Protein AF-A0A3D2CEH6-F1 (afdb_monomer_lite)

Foldseek 3Di:
DPDDDADVQWADAADQDCDDDDRYDNHHADQQWDKDFDADPVRHTPDIDIDGHDDPPWDWDAPQVVHDIATWPDDDHGHGSPVTDGDDD

Radius of gyration: 13.92 Å; chains: 1; bounding box: 36×24×28 Å

pLDDT: mean 94.33, std 6.1, range [58.91, 97.75]

Structure (mmCIF, N/CA/C/O backbone):
data_AF-A0A3D2CEH6-F1
#
_entry.id   AF-A0A3D2CEH6-F1
#
loop_
_atom_site.group_PDB
_atom_site.id
_atom_site.type_symbol
_atom_site.label_atom_id
_atom_site.label_alt_id
_atom_site.label_comp_id
_atom_site.label_asym_id
_atom_site.label_entity_id
_atom_site.label_seq_id
_atom_site.pdbx_PDB_ins_code
_atom_site.Cartn_x
_atom_site.Cartn_y
_atom_site.Cartn_z
_atom_site.occupancy
_atom_site.B_iso_or_equiv
_atom_site.auth_seq_id
_atom_site.auth_comp_id
_atom_site.auth_asym_id
_atom_site.auth_atom_id
_atom_site.pdbx_PDB_model_num
ATOM 1 N N . LEU A 1 1 ? -12.619 10.701 5.963 1.00 65.56 1 LEU A N 1
ATOM 2 C CA . LEU A 1 1 ? -12.701 11.187 4.566 1.00 65.56 1 LEU A CA 1
ATOM 3 C C . LEU A 1 1 ? -14.147 11.591 4.297 1.00 65.56 1 LEU A C 1
ATOM 5 O O . LEU A 1 1 ? -15.021 11.010 4.926 1.00 65.56 1 LEU A O 1
ATOM 9 N N . ALA A 1 2 ? -14.401 12.599 3.458 1.00 74.31 2 ALA A N 1
ATOM 10 C CA . ALA A 1 2 ? -15.749 12.801 2.910 1.00 74.31 2 ALA A CA 1
ATOM 11 C C . ALA A 1 2 ? -16.114 11.618 1.990 1.00 74.31 2 ALA A C 1
ATOM 13 O O . ALA A 1 2 ? -15.241 10.797 1.703 1.00 74.31 2 ALA A O 1
ATOM 14 N N . ASP A 1 3 ? -17.358 11.532 1.517 1.00 85.38 3 ASP A N 1
ATOM 15 C CA . ASP A 1 3 ? -17.735 10.533 0.512 1.00 85.38 3 ASP A CA 1
ATOM 16 C C . ASP A 1 3 ? -16.853 10.692 -0.739 1.00 85.38 3 ASP A C 1
ATOM 18 O O . ASP A 1 3 ? -16.854 11.739 -1.391 1.00 85.38 3 ASP A O 1
ATOM 22 N N . ILE A 1 4 ? -16.058 9.663 -1.050 1.00 89.25 4 ILE A N 1
ATOM 23 C CA . ILE A 1 4 ? -15.171 9.625 -2.218 1.00 89.25 4 ILE A CA 1
ATOM 24 C C . ILE A 1 4 ? -15.795 8.714 -3.269 1.00 89.25 4 ILE A C 1
ATOM 26 O O . ILE A 1 4 ? -16.153 7.575 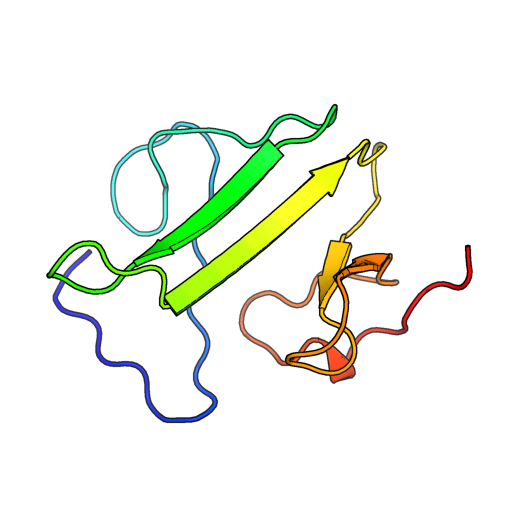-2.987 1.00 89.25 4 ILE A O 1
ATOM 30 N N . THR A 1 5 ? -15.876 9.206 -4.502 1.00 92.94 5 THR A N 1
ATOM 31 C CA . THR A 1 5 ? -16.179 8.391 -5.683 1.00 92.94 5 THR A CA 1
ATOM 32 C C . THR A 1 5 ? -14.924 8.302 -6.540 1.00 92.94 5 THR A C 1
ATOM 34 O O . THR A 1 5 ? -14.389 9.331 -6.952 1.00 92.94 5 THR A O 1
ATOM 37 N N . LEU A 1 6 ? -14.454 7.083 -6.808 1.00 93.12 6 LEU A N 1
ATOM 38 C CA . LEU A 1 6 ? -13.350 6.829 -7.732 1.00 93.12 6 LEU A CA 1
ATOM 39 C C . LEU A 1 6 ? -13.909 6.437 -9.098 1.00 93.12 6 LEU A C 1
ATOM 41 O O . LEU A 1 6 ? -14.693 5.496 -9.214 1.00 93.12 6 LEU A O 1
ATOM 45 N N . SER A 1 7 ? -13.494 7.158 -10.136 1.00 95.12 7 SER A N 1
ATOM 46 C CA . SER A 1 7 ? -13.734 6.744 -11.519 1.00 95.12 7 SER A CA 1
ATOM 47 C C . SER A 1 7 ? -12.937 5.480 -11.844 1.00 95.12 7 SER A C 1
ATOM 49 O O . SER A 1 7 ? -11.914 5.209 -11.217 1.00 95.12 7 SER A O 1
ATOM 51 N N . ALA A 1 8 ? -13.364 4.730 -12.862 1.00 94.69 8 ALA A N 1
ATOM 52 C CA . ALA A 1 8 ? -12.586 3.604 -13.374 1.00 94.69 8 ALA A CA 1
ATOM 53 C C . ALA A 1 8 ? -11.154 4.049 -13.738 1.00 94.69 8 ALA A C 1
ATOM 55 O O . ALA A 1 8 ? -10.975 5.074 -14.397 1.00 94.69 8 ALA A O 1
ATOM 56 N N . GLY A 1 9 ? -10.152 3.295 -13.275 1.00 92.38 9 GLY A N 1
ATOM 57 C CA . GLY A 1 9 ? -8.730 3.636 -13.422 1.00 92.38 9 GLY A CA 1
ATOM 58 C C . GLY A 1 9 ? -8.243 4.792 -12.536 1.00 92.38 9 GLY A C 1
ATOM 59 O O . GLY A 1 9 ? -7.110 5.235 -12.685 1.00 92.38 9 GLY A O 1
ATOM 60 N N . GLY A 1 10 ? -9.086 5.317 -11.642 1.00 95.38 10 GLY A N 1
ATOM 61 C CA . GLY A 1 10 ? -8.694 6.314 -10.650 1.00 95.38 10 GLY A CA 1
ATOM 62 C C . GLY A 1 10 ? -7.935 5.696 -9.474 1.00 95.38 10 GLY A C 1
ATOM 63 O O . GLY A 1 10 ? -8.152 4.540 -9.120 1.00 95.38 10 GLY A O 1
ATOM 64 N N . PHE A 1 11 ? -7.092 6.502 -8.828 1.00 95.62 11 PHE A N 1
ATOM 65 C CA . PHE A 1 11 ? -6.269 6.090 -7.690 1.00 95.62 11 PHE A CA 1
ATOM 66 C C . PHE A 1 11 ? -6.622 6.894 -6.435 1.00 95.62 11 PHE A C 1
ATOM 68 O O . PHE A 1 11 ? -6.924 8.087 -6.509 1.00 95.62 11 PHE A O 1
ATOM 75 N N . LEU A 1 12 ? -6.528 6.250 -5.272 1.00 95.38 12 LEU A N 1
ATOM 76 C CA . LEU A 1 12 ? -6.591 6.888 -3.958 1.00 95.38 12 LEU A CA 1
ATOM 77 C C . LEU A 1 12 ? -5.333 6.516 -3.176 1.00 95.38 12 LEU A C 1
ATOM 79 O O . LEU A 1 12 ? -5.002 5.340 -3.065 1.00 95.38 12 LEU A O 1
ATOM 83 N N . VAL A 1 13 ? -4.655 7.515 -2.614 1.00 96.56 13 VAL A N 1
ATOM 84 C CA . VAL A 1 13 ? -3.495 7.304 -1.742 1.00 96.56 13 VAL A CA 1
ATOM 85 C C . VAL A 1 13 ? -3.944 7.404 -0.289 1.00 96.56 13 VAL A C 1
ATOM 87 O O . VAL A 1 13 ? -4.561 8.395 0.102 1.00 96.56 13 VAL A O 1
ATOM 90 N N . LEU A 1 14 ? -3.617 6.380 0.497 1.00 96.06 14 LEU A N 1
ATOM 91 C CA . LEU A 1 14 ? -3.845 6.309 1.939 1.00 96.06 14 LEU A CA 1
ATOM 92 C C . LEU A 1 14 ? -2.511 6.030 2.639 1.00 96.06 14 LEU A C 1
ATOM 94 O O . LEU A 1 14 ? -1.690 5.276 2.120 1.00 96.06 14 LEU A O 1
ATOM 98 N N . LEU A 1 15 ? -2.293 6.637 3.805 1.00 97.19 15 LEU A N 1
ATOM 99 C CA . LEU A 1 15 ? -1.047 6.529 4.564 1.00 97.19 15 LEU A CA 1
ATOM 100 C C . LEU A 1 15 ? -1.280 5.719 5.840 1.00 97.19 15 LEU A C 1
ATOM 102 O O . LEU A 1 15 ? -1.959 6.185 6.746 1.00 97.19 15 LEU A O 1
ATOM 106 N N . ALA A 1 16 ? -0.710 4.518 5.921 1.00 96.94 16 ALA A N 1
ATOM 107 C CA . ALA A 1 16 ? -0.697 3.707 7.139 1.00 96.94 16 ALA A CA 1
ATOM 108 C C . ALA A 1 16 ? 0.456 4.132 8.059 1.00 96.94 16 ALA A C 1
ATOM 110 O O . ALA A 1 16 ? 1.505 3.490 8.096 1.00 96.94 16 ALA A O 1
ATOM 111 N N . ASP A 1 17 ? 0.279 5.251 8.761 1.00 97.38 17 ASP A N 1
ATOM 112 C CA . ASP A 1 17 ? 1.325 5.884 9.567 1.00 97.38 17 ASP A CA 1
ATOM 113 C C . ASP A 1 17 ? 0.941 6.147 11.033 1.00 97.38 17 ASP A C 1
ATOM 115 O O . ASP A 1 17 ? 1.654 6.879 11.723 1.00 97.38 17 ASP A O 1
ATOM 119 N N . ASP A 1 18 ? -0.112 5.493 11.537 1.00 97.75 18 ASP A N 1
ATOM 120 C CA . ASP A 1 18 ? -0.623 5.646 12.913 1.00 97.75 18 ASP A CA 1
ATOM 121 C C . ASP A 1 18 ? -1.073 7.086 13.232 1.00 97.75 18 ASP A C 1
ATOM 123 O O . ASP A 1 18 ? -0.954 7.581 14.354 1.00 97.75 18 ASP A O 1
ATOM 127 N N . GLN A 1 19 ? -1.584 7.785 12.216 1.00 97.69 19 GLN A N 1
ATOM 128 C CA . GLN A 1 19 ? -2.218 9.092 12.359 1.00 97.69 19 GLN A CA 1
ATOM 129 C C . GLN A 1 19 ? -3.713 9.013 12.030 1.00 97.69 19 GLN A C 1
ATOM 131 O O . GLN A 1 19 ? -4.225 8.024 11.508 1.00 97.69 19 GLN A O 1
ATOM 136 N N . THR A 1 20 ? -4.453 10.072 12.365 1.00 94.62 20 THR A N 1
ATOM 137 C CA . THR A 1 20 ? -5.907 10.124 12.160 1.00 94.62 20 THR A CA 1
ATOM 138 C C . THR A 1 20 ? -6.308 11.302 11.287 1.00 94.62 20 THR A C 1
ATOM 140 O O . THR A 1 20 ? -5.738 12.388 11.372 1.00 94.62 20 THR A O 1
ATOM 143 N N . GLY A 1 21 ? -7.353 11.096 10.485 1.00 92.06 21 GLY A N 1
ATOM 144 C CA . GLY A 1 21 ? -7.950 12.142 9.660 1.00 92.06 21 GLY A CA 1
ATOM 145 C C . GLY A 1 21 ? -7.330 12.256 8.267 1.00 92.06 21 GLY A C 1
ATOM 146 O O . GLY A 1 21 ? -6.223 11.801 7.997 1.00 92.06 21 GLY A O 1
ATOM 147 N N . GLY A 1 22 ? -8.082 12.863 7.345 1.00 93.12 22 GLY A N 1
ATOM 148 C CA . GLY A 1 22 ? -7.665 12.958 5.946 1.00 93.12 22 GLY A CA 1
ATOM 149 C C . GLY A 1 22 ? -7.364 11.578 5.358 1.00 93.12 22 GLY A C 1
ATOM 150 O O . GLY A 1 22 ? -8.193 10.678 5.473 1.00 93.12 22 GLY A O 1
ATOM 151 N N . ILE A 1 23 ? -6.188 11.443 4.745 1.00 94.88 23 ILE A N 1
ATOM 152 C CA . ILE A 1 23 ? -5.694 10.215 4.105 1.00 94.88 23 ILE A CA 1
ATOM 153 C C . ILE A 1 23 ? -4.963 9.266 5.068 1.00 94.88 23 ILE A C 1
ATOM 155 O O . ILE A 1 23 ? -4.522 8.203 4.640 1.00 94.88 23 ILE A O 1
ATOM 159 N N . HIS A 1 24 ? -4.799 9.651 6.335 1.00 96.50 24 HIS A N 1
ATOM 160 C CA . HIS A 1 24 ? -4.065 8.866 7.320 1.00 96.50 24 HIS A CA 1
ATOM 161 C C . HIS A 1 24 ? -4.931 7.755 7.911 1.00 96.50 24 HIS A C 1
ATOM 163 O O . HIS A 1 24 ? -6.115 7.952 8.209 1.00 96.50 24 HIS A O 1
ATOM 169 N N . LEU A 1 25 ? -4.316 6.592 8.094 1.00 96.12 25 LEU A N 1
ATOM 170 C CA . LEU A 1 25 ? -4.908 5.411 8.691 1.00 96.12 25 LEU A CA 1
ATOM 171 C C . LEU A 1 25 ? -4.339 5.218 10.104 1.00 96.12 25 LEU A C 1
ATOM 173 O O . LEU A 1 25 ? -3.135 5.386 10.313 1.00 96.12 25 LEU A O 1
ATOM 177 N N . PRO A 1 26 ? -5.180 4.808 11.071 1.00 97.12 26 PRO A N 1
ATOM 178 C CA . PRO A 1 26 ? -4.819 4.711 12.486 1.00 97.12 26 PRO A CA 1
ATOM 179 C C . PRO A 1 26 ? -4.026 3.430 12.803 1.00 97.12 26 PRO A C 1
ATOM 181 O O . PRO A 1 26 ? -4.266 2.775 13.813 1.00 97.12 26 PRO A O 1
ATOM 184 N N . PHE A 1 27 ? -3.156 3.011 11.888 1.00 96.88 27 PHE A N 1
ATOM 185 C CA . PHE A 1 27 ? -2.286 1.850 12.023 1.00 96.88 27 PHE A CA 1
ATOM 186 C C . PHE A 1 27 ? -1.052 2.007 11.131 1.00 96.88 27 PHE A C 1
ATOM 188 O O . PHE A 1 27 ? -1.035 2.837 10.223 1.00 96.88 27 PHE A O 1
ATOM 195 N N . LYS A 1 28 ? -0.034 1.183 11.385 1.00 96.94 28 LYS A N 1
ATOM 196 C CA . LYS A 1 28 ? 1.169 1.027 10.557 1.00 96.94 28 LYS A CA 1
ATOM 197 C C . LYS A 1 28 ? 1.240 -0.386 10.003 1.00 96.94 28 LYS A C 1
ATOM 199 O O . LYS A 1 28 ? 0.648 -1.294 10.578 1.00 96.94 28 LYS A O 1
ATOM 204 N N . LEU A 1 29 ? 1.986 -0.543 8.918 1.00 95.62 29 LEU A N 1
ATOM 205 C CA . LEU A 1 29 ? 2.385 -1.845 8.398 1.00 95.62 29 LEU A CA 1
ATOM 206 C C . LEU A 1 29 ? 3.791 -2.180 8.908 1.00 95.62 29 LEU A C 1
ATOM 208 O O . LEU A 1 29 ? 4.681 -1.327 8.897 1.00 95.62 29 LEU A O 1
ATOM 212 N N . SER A 1 30 ? 3.976 -3.407 9.378 1.00 95.88 30 SER A N 1
ATOM 213 C CA . SER A 1 30 ? 5.251 -3.933 9.843 1.00 95.88 30 SER A CA 1
ATOM 214 C C . SER A 1 30 ? 6.167 -4.250 8.667 1.00 95.88 30 SER A C 1
ATOM 216 O O . SER A 1 30 ? 5.767 -4.918 7.715 1.00 95.88 30 SER A O 1
ATOM 218 N N . ALA A 1 31 ? 7.433 -3.842 8.769 1.00 94.06 31 ALA A N 1
ATOM 219 C CA . ALA A 1 31 ? 8.471 -4.246 7.824 1.00 94.06 31 ALA A CA 1
ATOM 220 C C . ALA A 1 31 ? 8.702 -5.770 7.832 1.00 94.06 31 ALA A C 1
ATOM 222 O O . ALA A 1 31 ? 9.108 -6.325 6.820 1.00 94.06 31 ALA A O 1
ATOM 223 N N . GLU A 1 32 ? 8.398 -6.471 8.933 1.00 96.25 32 GLU A N 1
ATOM 224 C CA . GLU A 1 32 ? 8.511 -7.938 9.011 1.00 96.25 32 GLU A CA 1
ATOM 225 C C . GLU A 1 32 ? 7.426 -8.662 8.194 1.00 96.25 32 GLU A C 1
ATOM 227 O O . GLU A 1 32 ? 7.581 -9.832 7.846 1.00 96.25 32 GLU A O 1
ATOM 232 N N . GLY A 1 33 ? 6.352 -7.967 7.821 1.00 95.88 33 GLY A N 1
ATOM 233 C CA . GLY A 1 33 ? 5.247 -8.518 7.048 1.00 95.88 33 GLY A CA 1
ATOM 234 C C . GLY A 1 33 ? 3.901 -8.307 7.718 1.00 95.88 33 GLY A C 1
ATOM 235 O O . GLY A 1 33 ? 3.790 -8.316 8.942 1.00 95.88 33 GLY A O 1
ATOM 236 N N . ASP A 1 34 ? 2.880 -8.138 6.887 1.00 97.19 34 ASP A N 1
ATOM 237 C CA . ASP A 1 34 ? 1.489 -7.963 7.285 1.00 97.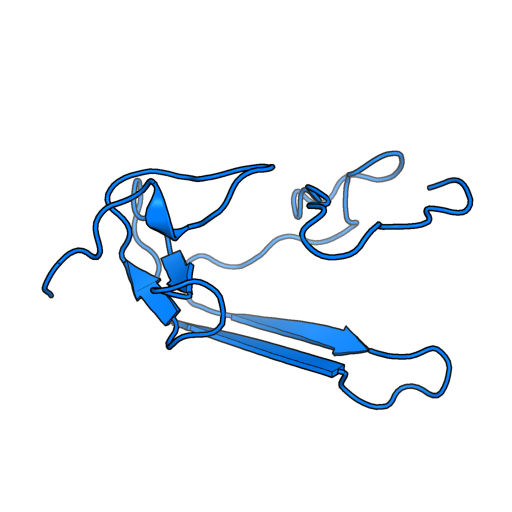19 34 ASP A CA 1
ATOM 238 C C . ASP A 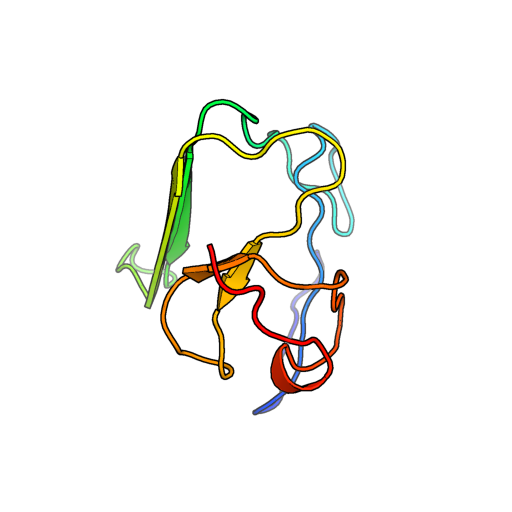1 34 ? 0.555 -8.371 6.139 1.00 97.19 34 ASP A C 1
ATOM 240 O O . ASP A 1 34 ? 0.956 -8.516 4.978 1.00 97.19 34 ASP A O 1
ATOM 244 N N . ALA A 1 35 ? -0.728 -8.508 6.467 1.00 96.12 35 ALA A N 1
ATOM 245 C CA . ALA A 1 35 ? -1.799 -8.604 5.488 1.00 96.12 35 ALA A CA 1
ATOM 246 C C . ALA A 1 35 ? -2.785 -7.447 5.663 1.00 96.12 35 ALA A C 1
ATOM 248 O O . ALA A 1 35 ? -3.164 -7.091 6.778 1.00 96.12 35 ALA A O 1
ATOM 249 N N . PHE A 1 36 ? -3.256 -6.903 4.547 1.00 95.25 36 PHE A N 1
ATOM 250 C CA . PHE A 1 36 ? -4.300 -5.885 4.510 1.00 95.25 36 PHE A CA 1
ATOM 251 C C . PHE A 1 36 ? -5.271 -6.168 3.363 1.00 95.25 36 PHE A C 1
ATOM 253 O O . PHE A 1 36 ? -4.952 -6.876 2.407 1.00 95.25 36 PHE A O 1
ATOM 260 N N . GLY A 1 37 ? -6.491 -5.650 3.465 1.00 96.00 37 GLY A N 1
ATOM 261 C CA . GLY A 1 37 ? -7.525 -5.914 2.473 1.00 96.00 37 GLY A CA 1
ATOM 262 C C . GLY A 1 37 ? -8.529 -4.785 2.346 1.00 96.00 37 GLY A C 1
ATOM 263 O O . GLY A 1 37 ? -8.720 -3.991 3.269 1.00 96.00 37 GLY A O 1
ATOM 264 N N . LEU A 1 38 ? -9.166 -4.746 1.182 1.00 95.12 38 LEU A N 1
ATOM 265 C CA . LEU A 1 38 ? -10.323 -3.917 0.894 1.00 95.12 38 LEU A CA 1
ATOM 266 C C . LEU A 1 38 ? -11.568 -4.786 1.014 1.00 95.12 38 LEU A C 1
ATOM 268 O O . LEU A 1 38 ? -11.600 -5.906 0.505 1.00 95.12 38 LEU A O 1
ATOM 272 N N . TYR A 1 39 ? -12.589 -4.260 1.675 1.00 96.75 39 TYR A N 1
ATOM 273 C CA . TYR A 1 39 ? -13.841 -4.957 1.936 1.00 96.75 39 TYR A CA 1
ATOM 274 C C . TYR A 1 39 ? -15.000 -4.096 1.457 1.00 96.75 39 TYR A C 1
ATOM 276 O O . TYR A 1 39 ? -14.932 -2.865 1.518 1.00 96.75 39 TYR A O 1
ATOM 284 N N . ASP A 1 40 ? -16.054 -4.742 0.979 1.00 95.75 40 ASP A N 1
ATOM 285 C CA . ASP A 1 40 ? -17.314 -4.065 0.701 1.00 95.75 40 ASP A CA 1
ATOM 286 C C . ASP A 1 40 ? -18.065 -3.720 2.012 1.00 95.75 40 ASP A C 1
ATOM 288 O O . ASP A 1 40 ? -17.640 -4.120 3.104 1.00 95.75 40 ASP A O 1
ATOM 292 N N . PRO A 1 41 ? -19.174 -2.957 1.947 1.00 95.56 41 PRO A N 1
ATOM 293 C CA . PRO A 1 41 ? -19.948 -2.590 3.135 1.00 95.56 41 PRO A CA 1
ATOM 294 C C . PRO A 1 41 ? -20.550 -3.772 3.910 1.00 95.56 41 PRO A C 1
ATOM 296 O O . PRO A 1 41 ? -20.858 -3.613 5.091 1.00 95.56 41 PRO A O 1
ATOM 299 N N . ASP A 1 42 ? -20.706 -4.934 3.273 1.00 97.19 42 ASP A N 1
ATOM 300 C CA . ASP A 1 42 ? -21.207 -6.163 3.895 1.00 97.19 42 ASP A CA 1
ATOM 301 C C . ASP A 1 42 ? -20.071 -6.989 4.536 1.00 97.19 42 ASP A C 1
ATOM 303 O O . ASP A 1 42 ? -20.316 -8.015 5.176 1.00 97.19 42 ASP A O 1
ATOM 307 N N . GLY A 1 43 ? -18.820 -6.527 4.415 1.00 95.50 43 GLY A N 1
ATOM 308 C CA . GLY A 1 43 ? -17.628 -7.165 4.970 1.00 95.50 43 GLY A CA 1
ATOM 309 C C . GLY A 1 43 ? -17.051 -8.275 4.091 1.00 95.50 43 GLY A C 1
ATOM 310 O O . GLY A 1 43 ? -16.206 -9.044 4.555 1.00 95.50 43 G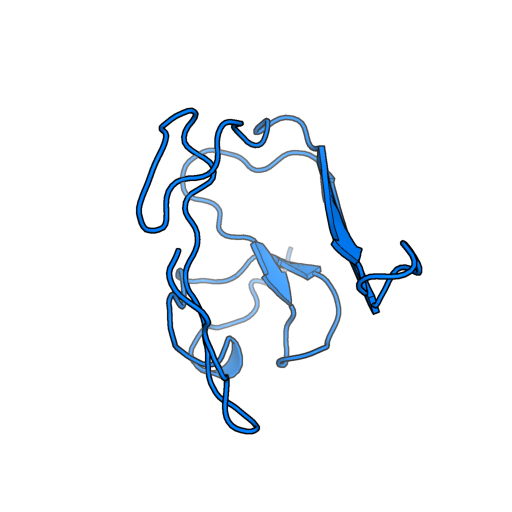LY A O 1
ATOM 311 N N . VAL A 1 44 ? -17.481 -8.382 2.833 1.00 97.50 44 VAL A N 1
ATOM 312 C CA . VAL A 1 44 ? -16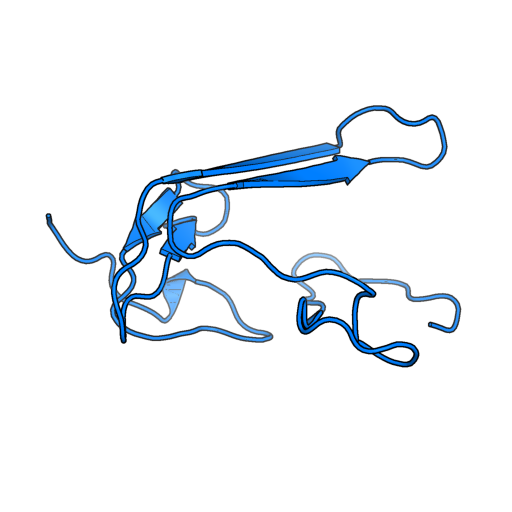.927 -9.343 1.876 1.00 97.50 44 VAL A CA 1
ATOM 313 C C . VAL A 1 44 ? -15.604 -8.791 1.328 1.00 97.50 44 VAL A C 1
ATOM 315 O O . VAL A 1 44 ? -15.543 -7.621 0.945 1.00 97.50 44 VAL A O 1
ATOM 318 N N . PRO A 1 45 ? -14.519 -9.589 1.288 1.00 96.56 45 PRO A N 1
ATOM 319 C CA . PRO A 1 45 ? -13.242 -9.129 0.753 1.00 96.56 45 PRO A CA 1
ATOM 320 C C . PRO A 1 45 ? -13.349 -8.868 -0.754 1.00 96.56 45 PRO A C 1
ATOM 322 O O . PRO A 1 45 ? -13.689 -9.767 -1.523 1.00 96.56 45 PRO A O 1
ATOM 325 N N . ALA A 1 46 ? -13.018 -7.646 -1.163 1.00 95.88 46 ALA A N 1
ATOM 326 C CA . ALA A 1 46 ? -12.905 -7.241 -2.560 1.00 95.88 46 ALA A CA 1
ATOM 327 C C . ALA A 1 46 ? -11.492 -7.501 -3.107 1.00 95.88 46 ALA A C 1
ATOM 329 O O . ALA A 1 46 ? -11.348 -8.020 -4.210 1.00 95.88 46 ALA A O 1
ATOM 330 N N . ASP A 1 47 ? -10.457 -7.179 -2.324 1.00 95.56 47 ASP A N 1
ATOM 331 C CA . ASP A 1 47 ? -9.066 -7.550 -2.608 1.00 95.56 47 ASP A CA 1
ATOM 332 C C . ASP A 1 47 ? -8.278 -7.732 -1.303 1.00 95.56 47 ASP A C 1
ATOM 334 O O . ASP A 1 47 ? -8.618 -7.158 -0.264 1.00 95.56 47 ASP A O 1
ATOM 338 N N . ARG A 1 48 ? -7.207 -8.525 -1.353 1.00 95.75 48 ARG A N 1
ATOM 339 C CA . ARG A 1 48 ? -6.291 -8.748 -0.235 1.00 95.75 48 ARG A CA 1
ATOM 340 C C . ARG A 1 48 ? -4.853 -8.797 -0.727 1.00 95.75 48 ARG A C 1
ATOM 342 O O . ARG A 1 48 ? -4.537 -9.483 -1.696 1.00 95.75 48 ARG A O 1
ATOM 349 N N . VAL A 1 49 ? -3.981 -8.127 0.015 1.00 95.81 49 VAL A N 1
ATOM 350 C CA . VAL A 1 49 ? -2.535 -8.148 -0.171 1.00 95.81 49 VAL A CA 1
ATOM 351 C C . VAL A 1 49 ? -1.892 -8.675 1.103 1.00 95.81 49 VAL A C 1
ATOM 353 O O . VAL A 1 49 ? -2.296 -8.338 2.215 1.00 95.81 49 VAL A O 1
ATOM 356 N N . GLU A 1 50 ? -0.893 -9.524 0.930 1.00 96.38 50 GLU A N 1
ATOM 357 C CA . GLU A 1 50 ? -0.053 -10.042 1.999 1.00 96.38 50 GLU A CA 1
ATOM 358 C C . GLU A 1 50 ? 1.393 -9.955 1.533 1.00 96.38 50 GLU A C 1
ATOM 360 O O . GLU A 1 50 ? 1.699 -10.254 0.375 1.00 96.38 50 GLU A O 1
ATOM 365 N N . PHE A 1 51 ? 2.266 -9.502 2.421 1.00 95.25 51 PHE A N 1
ATOM 366 C CA . PHE A 1 51 ? 3.688 -9.398 2.154 1.00 95.25 51 PHE A CA 1
ATOM 367 C C . PHE A 1 51 ? 4.473 -9.833 3.383 1.00 95.25 51 PHE A C 1
ATOM 369 O O . PHE A 1 51 ? 3.994 -9.790 4.513 1.00 95.25 51 PHE A O 1
ATOM 376 N N . THR A 1 52 ? 5.704 -10.248 3.139 1.00 94.94 52 THR A N 1
ATOM 377 C CA . THR A 1 52 ? 6.668 -10.644 4.163 1.00 94.94 52 THR A CA 1
ATOM 378 C C . THR A 1 52 ? 7.927 -9.839 3.937 1.00 94.94 52 THR A C 1
ATOM 380 O O . THR A 1 52 ? 8.287 -9.683 2.772 1.00 94.94 52 THR A O 1
ATOM 383 N N . ASN A 1 53 ? 8.598 -9.409 5.005 1.00 94.81 53 ASN A N 1
ATOM 384 C CA . ASN A 1 53 ? 9.928 -8.794 4.973 1.00 94.81 53 ASN A CA 1
ATOM 385 C C . ASN A 1 53 ? 10.141 -7.775 3.832 1.00 94.81 53 ASN A C 1
ATOM 387 O O . ASN A 1 53 ? 10.592 -8.135 2.746 1.00 94.81 53 ASN A O 1
ATOM 391 N N . LEU A 1 54 ? 9.869 -6.499 4.102 1.00 94.81 54 LEU A N 1
ATOM 392 C CA . LEU A 1 54 ? 10.310 -5.381 3.268 1.00 94.81 54 LEU A CA 1
ATOM 393 C C . LEU A 1 54 ? 11.443 -4.640 3.971 1.00 94.81 54 LEU A C 1
ATOM 395 O O . LEU A 1 54 ? 11.222 -3.983 4.987 1.00 94.81 54 LEU A O 1
ATOM 399 N N . ASP A 1 55 ? 12.649 -4.761 3.422 1.00 94.88 55 ASP A N 1
ATOM 400 C CA . ASP A 1 55 ? 13.835 -4.070 3.919 1.00 94.88 55 ASP A CA 1
ATOM 401 C C . ASP A 1 55 ? 13.769 -2.561 3.624 1.00 94.88 55 ASP A C 1
ATOM 403 O O . ASP A 1 55 ? 13.003 -2.080 2.780 1.00 94.88 55 ASP A O 1
ATOM 407 N N . ASP A 1 56 ? 14.636 -1.799 4.290 1.00 94.44 56 ASP A N 1
ATOM 408 C CA . ASP A 1 56 ? 14.778 -0.366 4.048 1.00 94.44 56 ASP A CA 1
ATOM 409 C C . ASP A 1 56 ? 15.013 -0.066 2.557 1.00 94.44 56 ASP A C 1
ATOM 411 O O . ASP A 1 56 ? 15.883 -0.646 1.904 1.00 94.44 56 ASP A O 1
ATOM 415 N N . ASN A 1 57 ? 14.288 0.929 2.039 1.00 93.38 57 ASN A N 1
ATOM 416 C CA . ASN A 1 57 ? 14.311 1.368 0.636 1.00 93.38 57 ASN A CA 1
ATOM 417 C C . ASN A 1 57 ? 13.757 0.355 -0.382 1.00 93.38 57 ASN A C 1
ATOM 419 O O . ASN A 1 57 ? 13.956 0.546 -1.582 1.00 93.38 57 ASN A O 1
ATOM 423 N N . GLN A 1 58 ? 13.039 -0.681 0.056 1.00 95.94 58 GLN A N 1
ATOM 424 C CA . GLN A 1 58 ? 12.261 -1.529 -0.844 1.00 95.94 58 GLN A CA 1
ATOM 425 C C . GLN A 1 58 ? 10.839 -1.002 -1.029 1.00 95.94 58 GLN A C 1
ATOM 427 O O . GLN A 1 58 ? 10.226 -0.431 -0.127 1.00 95.94 58 GLN A O 1
ATOM 432 N N . VAL A 1 59 ? 10.298 -1.231 -2.222 1.00 95.69 59 VAL A N 1
ATOM 433 C CA . VAL A 1 59 ? 8.914 -0.924 -2.575 1.00 95.69 59 VAL A CA 1
ATOM 434 C C . VAL A 1 59 ? 8.285 -2.200 -3.097 1.00 95.69 59 VAL A C 1
ATOM 436 O O . VAL A 1 59 ? 8.843 -2.825 -3.992 1.00 95.69 59 VAL A O 1
ATOM 439 N N . ALA A 1 60 ? 7.122 -2.571 -2.568 1.00 96.12 60 ALA A N 1
ATOM 440 C CA . ALA A 1 60 ? 6.314 -3.650 -3.117 1.00 96.12 60 ALA A CA 1
ATOM 441 C C . ALA A 1 60 ? 5.029 -3.111 -3.741 1.00 96.12 60 ALA A C 1
ATOM 443 O O . ALA A 1 60 ? 4.367 -2.240 -3.177 1.00 96.12 60 ALA A O 1
ATOM 444 N N . GLY A 1 61 ? 4.657 -3.670 -4.888 1.00 96.38 61 GLY A N 1
ATOM 445 C CA . GLY A 1 61 ? 3.416 -3.358 -5.587 1.00 96.38 61 GLY A CA 1
ATOM 446 C C . GLY A 1 61 ? 3.029 -4.481 -6.542 1.00 96.38 61 GLY A C 1
ATOM 447 O O . GLY A 1 61 ? 3.829 -5.371 -6.831 1.00 96.38 61 GLY A O 1
ATOM 448 N N . ARG A 1 62 ? 1.772 -4.489 -6.988 1.00 96.31 62 ARG A N 1
ATOM 449 C CA . ARG A 1 62 ? 1.311 -5.449 -8.000 1.00 96.31 62 ARG A CA 1
ATOM 450 C C . ARG A 1 62 ? 1.888 -5.068 -9.363 1.00 96.31 62 ARG A C 1
ATOM 452 O O . ARG A 1 62 ? 1.804 -3.891 -9.705 1.00 96.31 62 ARG A O 1
ATOM 459 N N . TYR A 1 63 ? 2.461 -6.024 -10.098 1.00 96.25 63 TYR A N 1
ATOM 460 C CA . TYR A 1 63 ? 2.984 -5.777 -11.448 1.00 96.25 63 TYR A CA 1
ATOM 461 C C . TYR A 1 63 ? 2.613 -6.884 -12.456 1.00 96.25 63 TYR A C 1
ATOM 463 O O . TYR A 1 63 ? 2.893 -8.057 -12.182 1.00 96.25 63 TYR A O 1
ATOM 471 N N . PRO A 1 64 ? 2.055 -6.544 -13.636 1.00 94.38 64 PRO A N 1
ATOM 472 C CA . PRO A 1 64 ? 1.479 -5.228 -13.964 1.00 94.38 64 PRO A CA 1
ATOM 473 C C . PRO A 1 64 ? 0.348 -4.863 -12.980 1.00 94.38 64 PRO A C 1
ATOM 475 O O . PRO A 1 64 ? 0.103 -5.614 -12.029 1.00 94.38 64 PRO A O 1
ATOM 478 N N . ASP A 1 65 ? -0.324 -3.722 -13.149 1.00 93.69 65 ASP A N 1
ATOM 479 C CA . ASP A 1 65 ? -1.545 -3.426 -12.378 1.00 93.69 65 ASP A CA 1
ATOM 480 C C . ASP A 1 65 ? -2.452 -4.673 -12.322 1.00 93.69 65 ASP A C 1
ATOM 482 O O . ASP A 1 65 ? -2.632 -5.325 -13.338 1.00 93.69 65 ASP A O 1
ATOM 486 N N . ASP A 1 66 ? -2.984 -5.010 -11.139 1.00 89.19 66 ASP A N 1
ATOM 487 C CA . ASP A 1 66 ? -3.737 -6.249 -10.820 1.00 89.19 66 ASP A CA 1
ATOM 488 C C . ASP A 1 66 ? -2.950 -7.578 -10.720 1.00 89.19 66 ASP A C 1
ATOM 490 O O . ASP A 1 66 ? -3.473 -8.570 -10.200 1.00 89.19 66 ASP A O 1
ATOM 494 N N . GLY A 1 67 ? -1.667 -7.579 -11.080 1.00 94.06 67 GLY A N 1
ATOM 495 C CA . GLY A 1 67 ? -0.783 -8.743 -11.059 1.00 94.06 67 GLY A CA 1
ATOM 496 C C . GLY A 1 67 ? -0.330 -9.223 -9.665 1.00 94.06 67 GLY A C 1
ATOM 497 O O . GLY A 1 67 ? -0.885 -8.838 -8.623 1.00 94.06 67 GLY A O 1
ATOM 498 N N . PRO A 1 68 ? 0.690 -10.105 -9.610 1.00 95.56 68 PRO A N 1
ATOM 499 C CA . PRO A 1 68 ? 1.305 -10.536 -8.357 1.00 95.56 68 PRO A CA 1
ATOM 500 C C . PRO A 1 68 ? 2.041 -9.387 -7.662 1.00 95.56 68 PRO A C 1
ATOM 502 O O . PRO A 1 68 ? 2.568 -8.487 -8.313 1.00 95.56 68 PRO A O 1
ATOM 505 N N . LEU A 1 69 ? 2.132 -9.457 -6.332 1.00 96.06 69 LEU A N 1
ATOM 506 C CA . LEU A 1 69 ? 2.962 -8.544 -5.553 1.00 96.06 69 LEU A CA 1
ATOM 507 C C . LEU A 1 69 ? 4.451 -8.855 -5.785 1.00 96.06 69 LEU A C 1
ATOM 509 O O . LEU A 1 69 ? 4.907 -9.972 -5.525 1.00 96.06 69 LEU A O 1
ATOM 513 N N . VAL A 1 70 ? 5.202 -7.865 -6.256 1.00 96.38 70 VAL A N 1
ATOM 514 C CA . VAL A 1 70 ? 6.643 -7.943 -6.532 1.00 96.38 70 VAL A CA 1
ATOM 515 C C . VAL A 1 70 ? 7.355 -6.706 -5.992 1.00 96.38 70 VAL A C 1
ATOM 517 O O . VAL A 1 70 ? 6.704 -5.747 -5.575 1.00 96.38 70 VAL A O 1
ATOM 520 N N . LEU A 1 71 ? 8.690 -6.720 -6.003 1.00 97.12 71 LEU A N 1
ATOM 521 C CA . LEU A 1 71 ? 9.470 -5.513 -5.748 1.00 97.12 71 LEU A CA 1
ATOM 522 C C . LEU A 1 71 ? 9.443 -4.598 -6.976 1.00 97.12 71 LEU A C 1
ATOM 524 O O . LEU A 1 71 ? 9.551 -5.070 -8.108 1.00 97.12 71 LEU A O 1
ATOM 528 N N . LEU A 1 72 ? 9.308 -3.298 -6.738 1.00 97.75 72 LEU A N 1
ATOM 529 C CA . LEU A 1 72 ? 9.281 -2.253 -7.755 1.00 97.75 72 LEU A CA 1
ATOM 530 C C . LEU A 1 72 ? 10.491 -1.334 -7.610 1.00 97.75 72 LEU A C 1
ATOM 532 O O . LEU A 1 72 ? 10.943 -1.052 -6.501 1.00 97.75 72 LEU A O 1
ATOM 536 N N . SER A 1 73 ? 10.973 -0.812 -8.737 1.00 97.50 73 SER A N 1
ATOM 537 C CA . SER A 1 73 ? 12.118 0.106 -8.769 1.00 97.50 73 SER A CA 1
ATOM 538 C C . SER A 1 73 ? 11.852 1.456 -8.092 1.00 97.50 73 SER A C 1
ATOM 540 O O . SER A 1 73 ? 12.793 2.133 -7.676 1.00 97.50 73 SER A O 1
ATOM 542 N N . MET A 1 74 ? 10.586 1.866 -7.979 1.00 97.44 74 MET A N 1
ATOM 543 C CA . MET A 1 74 ? 10.175 3.128 -7.364 1.00 97.44 74 MET A CA 1
ATOM 544 C C . MET A 1 74 ? 8.705 3.092 -6.914 1.00 97.44 74 MET A C 1
ATOM 546 O O . MET A 1 74 ? 7.919 2.322 -7.466 1.00 97.44 74 MET A O 1
ATOM 550 N N . PRO A 1 75 ? 8.300 3.930 -5.938 1.00 97.00 75 PRO A N 1
ATOM 551 C CA . PRO A 1 75 ? 6.901 4.042 -5.543 1.00 97.00 75 PRO A CA 1
ATOM 552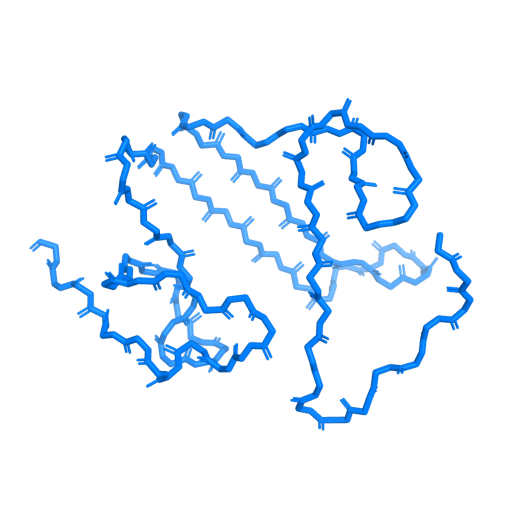 C C . PRO A 1 75 ? 6.079 4.805 -6.592 1.00 97.00 75 PRO A C 1
ATOM 554 O O . PRO A 1 75 ? 6.551 5.772 -7.190 1.00 97.00 75 PRO A O 1
ATOM 557 N N . THR A 1 76 ? 4.816 4.412 -6.752 1.00 97.50 76 THR A N 1
ATOM 558 C CA . THR A 1 76 ? 3.868 4.917 -7.768 1.00 97.50 76 THR A CA 1
ATOM 559 C C . THR A 1 76 ? 2.592 5.531 -7.151 1.00 97.50 76 THR A C 1
ATOM 561 O O . THR A 1 76 ? 1.475 5.227 -7.573 1.00 97.50 76 THR A O 1
ATOM 564 N N . PRO A 1 77 ? 2.680 6.407 -6.126 1.00 96.94 77 PRO A N 1
ATOM 565 C CA . PRO A 1 77 ? 1.495 6.934 -5.452 1.00 96.94 77 PRO A CA 1
ATOM 566 C C . PRO A 1 77 ? 0.623 7.754 -6.413 1.00 96.94 77 PRO A C 1
ATOM 568 O O . PRO A 1 77 ? 1.064 8.755 -6.975 1.00 96.94 77 PRO A O 1
ATOM 571 N N . GLY A 1 78 ? -0.641 7.354 -6.562 1.00 96.38 78 GLY A N 1
ATOM 572 C CA . GLY A 1 78 ? -1.601 8.055 -7.417 1.00 96.38 78 GLY A CA 1
ATOM 573 C C . GLY A 1 78 ? -1.431 7.794 -8.919 1.00 96.38 78 GLY A C 1
ATOM 574 O O . GLY A 1 78 ? -2.001 8.537 -9.717 1.00 96.38 78 GLY A O 1
ATOM 575 N N . ALA A 1 79 ? -0.660 6.773 -9.300 1.00 97.50 79 ALA A N 1
ATOM 576 C CA . ALA A 1 79 ? -0.426 6.368 -10.682 1.00 97.50 79 ALA A CA 1
ATOM 577 C C . ALA A 1 79 ? -0.418 4.834 -10.818 1.00 97.50 79 ALA A C 1
ATOM 579 O O . ALA A 1 79 ? -0.375 4.112 -9.826 1.00 97.50 79 ALA A O 1
ATOM 580 N N . THR A 1 80 ? -0.444 4.350 -12.060 1.00 97.62 80 THR A N 1
ATOM 581 C CA . THR A 1 80 ? -0.288 2.924 -12.391 1.00 97.62 80 THR A CA 1
ATOM 582 C C . THR A 1 80 ? 1.089 2.398 -11.977 1.00 97.62 80 THR A C 1
ATOM 584 O O . THR A 1 80 ? 2.100 3.096 -12.142 1.00 97.62 80 THR A O 1
ATOM 587 N N . ASN A 1 81 ? 1.149 1.156 -11.489 1.00 96.81 81 ASN A N 1
ATOM 588 C CA . ASN A 1 81 ? 2.408 0.477 -11.175 1.00 96.81 81 ASN A CA 1
ATOM 589 C C . ASN A 1 81 ? 3.220 0.140 -12.429 1.00 96.81 81 ASN A C 1
ATOM 591 O O . ASN A 1 81 ? 4.430 -0.042 -12.331 1.00 96.81 81 ASN A O 1
ATOM 595 N N . ASP A 1 82 ? 2.594 0.154 -13.609 1.00 96.31 82 ASP A N 1
ATOM 596 C CA . ASP A 1 82 ? 3.248 -0.091 -14.899 1.00 96.31 82 ASP A CA 1
ATOM 597 C C . ASP A 1 82 ? 4.281 0.994 -15.261 1.00 96.31 82 ASP A C 1
ATOM 599 O O . ASP A 1 82 ? 5.072 0.828 -16.189 1.00 96.31 82 ASP A O 1
ATOM 603 N N . THR A 1 83 ? 4.286 2.120 -14.535 1.00 96.38 83 THR A N 1
ATOM 604 C CA . THR A 1 83 ? 5.313 3.171 -14.658 1.00 96.38 83 THR A CA 1
ATOM 605 C C . THR A 1 83 ? 6.607 2.857 -13.906 1.00 96.38 83 THR A C 1
ATOM 607 O O . THR A 1 83 ? 7.621 3.506 -14.167 1.00 96.38 83 THR A O 1
ATOM 610 N N . ALA A 1 84 ? 6.589 1.876 -12.999 1.00 96.94 84 ALA A N 1
ATOM 611 C CA . ALA A 1 84 ? 7.780 1.324 -12.368 1.00 96.94 84 ALA A CA 1
ATOM 612 C C . ALA A 1 84 ? 8.254 0.065 -13.111 1.00 96.94 84 ALA A C 1
ATOM 614 O O . ALA A 1 84 ? 7.535 -0.526 -13.915 1.00 96.94 84 ALA A O 1
ATOM 615 N N . GLU A 1 85 ? 9.478 -0.366 -12.822 1.00 96.56 85 GLU A N 1
ATOM 616 C CA . GLU A 1 85 ? 10.001 -1.645 -13.300 1.00 96.56 85 GLU A CA 1
ATOM 617 C C . GLU A 1 85 ? 9.840 -2.690 -12.196 1.00 96.56 85 GLU A C 1
ATOM 619 O O . GLU A 1 85 ? 10.175 -2.426 -11.037 1.00 96.56 85 GLU A O 1
ATOM 624 N N . ALA A 1 86 ? 9.359 -3.884 -12.550 1.00 95.81 86 ALA A N 1
ATOM 625 C CA . ALA A 1 86 ? 9.450 -5.032 -11.659 1.00 95.81 86 ALA A CA 1
ATOM 626 C C . ALA A 1 86 ? 10.921 -5.421 -11.490 1.00 95.81 86 ALA A C 1
ATOM 628 O O . ALA A 1 86 ? 11.618 -5.705 -12.466 1.00 95.81 86 ALA A O 1
ATOM 629 N N . MET A 1 87 ? 11.392 -5.437 -10.248 1.00 93.00 87 MET A N 1
ATOM 630 C CA . MET A 1 87 ? 12.743 -5.876 -9.931 1.00 93.00 87 MET A CA 1
ATOM 631 C C . MET A 1 87 ? 12.778 -7.406 -9.930 1.00 93.00 87 MET A C 1
ATOM 633 O O . MET A 1 87 ? 12.012 -8.054 -9.212 1.00 93.00 87 MET A O 1
ATOM 637 N N . GLU A 1 88 ? 13.665 -7.993 -10.734 1.00 75.12 88 GLU A N 1
ATOM 638 C CA . GLU A 1 88 ? 13.972 -9.418 -10.618 1.00 75.12 88 GLU A CA 1
ATOM 639 C C . GLU A 1 88 ? 14.645 -9.672 -9.259 1.00 75.12 88 GLU A C 1
ATOM 641 O O . GLU A 1 88 ? 15.493 -8.888 -8.827 1.00 75.12 88 GLU A O 1
ATOM 646 N N . ARG A 1 89 ? 14.201 -10.723 -8.560 1.00 58.91 89 ARG A N 1
ATOM 647 C CA . ARG A 1 89 ? 14.740 -11.121 -7.251 1.00 58.91 89 ARG A CA 1
ATOM 648 C C . ARG A 1 89 ? 16.204 -11.534 -7.327 1.00 58.91 89 ARG A C 1
ATOM 650 O O . ARG A 1 89 ? 16.554 -12.246 -8.294 1.00 58.91 89 ARG A O 1
#

Sequence (89 aa):
LADITLSAGGFLVLLADDQTGGIHLPFKLSAEGDAFGLYDPDGVPADRVEFTNLDDNQVAGRYPDDGPLVLLSMPTPGATNDTAEAMER

Secondary structure (DSSP, 8-state):
-----PPTT-----EEBS--BTTEES-B--TTEEEEEEE-TTS-EEEEEEEE---TT-EEEESSTTS-EEEESS--TTS-GGGSPBPP-